Protein AF-A0A7J6W583-F1 (afdb_monomer_lite)

Organism: Thalictrum thalictroides (NCBI:txid46969)

InterPro domains:
  IPR027417 P-loop containing nucleoside triphosphate hydrolase [G3DSA:3.40.50.300] (1-72)
  IPR027417 P-loop containing nucleoside triphosphate hydrolase [SSF52540] (6-86)
  IPR050100 Translation factor GTPase superfamily members [PTHR23115] (1-86)

pLDDT: mean 85.72, std 5.52, range [63.94, 92.81]

Secondary structure (DSSP, 8-state):
-TTSSSTT-HHHHHHHHHHHHHHHHHHT--GGGS------TTT-TTTSSPPTT-TT--S--HHHHHHTSPPPPP-TTS--------

Foldseek 3Di:
DCPDVVGLDPVVLVVVLVVVCVVCVVVPHHSVLPDDFDADPVVGDLAQDHDPSNPVDPDHRVVRNVVPDDDDDDPPVDDDDDDDDD

Radius of gyration: 17.09 Å; chains: 1; bounding box: 38×34×43 Å

Sequence (86 aa):
MDATTPKYSKARYDEIVKEVSSYLKKVGYNPDKIPFVPISGFEGDNMIERSTNLDWYKGPTLLEALDQVTEPKRPSDKPLRLPLQD

Structure (mmCIF, N/CA/C/O backbone):
data_AF-A0A7J6W583-F1
#
_entry.id   AF-A0A7J6W583-F1
#
loop_
_atom_site.group_PDB
_atom_site.id
_atom_site.type_symbol
_atom_site.label_atom_id
_atom_site.label_alt_id
_atom_site.label_comp_id
_atom_site.label_asym_id
_atom_site.label_entity_id
_atom_site.label_seq_id
_atom_site.pdbx_PDB_ins_code
_atom_site.Cartn_x
_atom_site.Cartn_y
_atom_site.Cartn_z
_atom_site.occupancy
_atom_site.B_iso_or_equiv
_atom_site.auth_seq_id
_atom_site.auth_comp_id
_atom_site.auth_asym_id
_atom_site.auth_atom_id
_atom_site.pdbx_PDB_model_num
ATOM 1 N N . MET A 1 1 ? 9.965 1.346 -7.259 1.00 71.56 1 MET A N 1
ATOM 2 C CA . MET A 1 1 ? 10.260 0.039 -7.911 1.00 71.56 1 MET A CA 1
ATOM 3 C C . MET A 1 1 ? 11.228 0.180 -9.091 1.00 71.56 1 MET A C 1
ATOM 5 O O . MET A 1 1 ? 11.737 -0.813 -9.594 1.00 71.56 1 MET A O 1
ATOM 9 N N . ASP A 1 2 ? 11.532 1.413 -9.479 1.00 63.94 2 ASP A N 1
ATOM 10 C CA . ASP A 1 2 ? 12.552 1.868 -10.427 1.00 63.94 2 ASP A CA 1
ATOM 11 C C . ASP A 1 2 ? 13.999 1.520 -10.024 1.00 63.94 2 ASP A C 1
ATOM 13 O O . ASP A 1 2 ? 14.836 1.285 -10.894 1.00 63.94 2 ASP A O 1
ATOM 17 N N . ALA A 1 3 ? 14.282 1.426 -8.719 1.00 75.00 3 ALA A N 1
ATOM 18 C CA . ALA A 1 3 ? 15.617 1.151 -8.177 1.00 75.00 3 ALA A CA 1
ATOM 19 C C . ALA A 1 3 ? 15.881 -0.327 -7.811 1.00 75.00 3 ALA A C 1
ATOM 21 O O . ALA A 1 3 ? 16.904 -0.632 -7.197 1.00 75.00 3 ALA A O 1
ATOM 22 N N . THR A 1 4 ? 14.977 -1.264 -8.127 1.00 74.19 4 THR A N 1
ATOM 23 C CA . THR A 1 4 ? 15.255 -2.693 -7.892 1.00 74.19 4 THR A CA 1
ATOM 24 C C . THR A 1 4 ? 16.245 -3.228 -8.927 1.00 74.19 4 THR A C 1
ATOM 26 O O . THR A 1 4 ? 16.264 -2.771 -10.068 1.00 74.19 4 THR A O 1
ATOM 29 N N . THR A 1 5 ? 17.029 -4.243 -8.560 1.00 70.94 5 THR A N 1
ATOM 30 C CA . THR A 1 5 ? 17.920 -4.957 -9.488 1.00 70.94 5 THR A CA 1
ATOM 31 C C . THR A 1 5 ? 17.400 -6.385 -9.661 1.00 70.94 5 THR A C 1
ATOM 33 O O . THR A 1 5 ? 17.549 -7.174 -8.727 1.00 70.94 5 THR A O 1
ATOM 36 N N . PRO A 1 6 ? 16.774 -6.762 -10.796 1.00 74.38 6 PRO A N 1
ATOM 37 C CA . PRO A 1 6 ? 16.428 -5.963 -11.983 1.00 74.38 6 PRO A CA 1
ATOM 38 C C . PRO A 1 6 ? 15.263 -4.984 -11.746 1.00 74.38 6 PRO A C 1
ATOM 40 O O . PRO A 1 6 ? 14.490 -5.150 -10.796 1.00 74.38 6 PRO A O 1
ATOM 43 N N . LYS A 1 7 ? 15.139 -3.954 -12.599 1.00 80.06 7 LYS A N 1
ATOM 44 C CA . LYS A 1 7 ? 14.093 -2.920 -12.479 1.00 80.06 7 LYS A CA 1
ATOM 45 C C . LYS A 1 7 ? 12.701 -3.550 -12.535 1.00 80.06 7 LYS A C 1
ATOM 47 O O . LYS A 1 7 ? 12.494 -4.493 -13.296 1.00 80.06 7 LYS A O 1
ATOM 52 N N . TYR A 1 8 ? 11.764 -3.043 -11.731 1.00 79.75 8 TYR A N 1
ATOM 53 C CA . TYR A 1 8 ? 10.369 -3.508 -11.696 1.00 79.75 8 TYR A CA 1
ATOM 54 C C . TYR A 1 8 ? 10.211 -5.019 -11.422 1.00 79.75 8 TYR A C 1
ATOM 56 O O . TYR A 1 8 ? 9.261 -5.659 -11.879 1.00 79.75 8 TYR A O 1
ATOM 64 N N . SER A 1 9 ? 11.139 -5.604 -10.653 1.00 84.44 9 SER A N 1
ATOM 65 C CA . SER A 1 9 ? 11.163 -7.043 -10.375 1.00 84.44 9 SER A CA 1
ATOM 66 C C . SER A 1 9 ? 9.972 -7.487 -9.526 1.00 84.44 9 SER A C 1
ATOM 68 O O . SER A 1 9 ? 9.858 -7.128 -8.350 1.00 84.44 9 SER A O 1
ATOM 70 N N . LYS A 1 10 ? 9.136 -8.360 -10.100 1.00 86.50 10 LYS A N 1
ATOM 71 C CA . LYS A 1 10 ? 8.054 -9.039 -9.377 1.00 86.50 10 LYS A CA 1
ATOM 72 C C . LYS A 1 10 ? 8.578 -9.882 -8.212 1.00 86.50 10 LYS A C 1
ATOM 74 O O . LYS A 1 10 ? 7.995 -9.864 -7.137 1.00 86.50 10 LYS A O 1
ATOM 79 N N . ALA A 1 11 ? 9.705 -10.572 -8.394 1.00 88.31 11 ALA A N 1
ATOM 80 C CA . ALA A 1 11 ? 10.274 -11.423 -7.348 1.00 88.31 11 ALA A CA 1
ATOM 81 C C . ALA A 1 11 ? 10.634 -10.614 -6.092 1.00 88.31 11 ALA A C 1
ATOM 83 O O . ALA A 1 11 ? 10.367 -11.053 -4.976 1.00 88.31 11 ALA A O 1
ATOM 84 N N . ARG A 1 12 ? 11.179 -9.401 -6.277 1.00 88.44 12 ARG A N 1
ATOM 85 C CA . ARG A 1 12 ? 11.493 -8.503 -5.159 1.00 88.44 12 ARG A CA 1
ATOM 86 C C . ARG A 1 12 ? 10.230 -7.982 -4.476 1.00 88.44 12 ARG A C 1
ATOM 88 O O . ARG A 1 12 ? 10.209 -7.853 -3.257 1.00 88.44 12 ARG A O 1
ATOM 95 N N . TYR A 1 13 ? 9.185 -7.696 -5.250 1.00 90.62 13 TYR A N 1
ATOM 96 C CA . TYR A 1 13 ? 7.883 -7.328 -4.701 1.00 90.62 13 TYR A CA 1
ATOM 97 C C . TYR A 1 13 ? 7.294 -8.456 -3.842 1.00 90.62 13 TYR A C 1
ATOM 99 O O . TYR A 1 13 ? 6.964 -8.216 -2.684 1.00 90.62 13 TYR A O 1
ATOM 107 N N . ASP A 1 14 ? 7.234 -9.685 -4.362 1.00 91.00 14 ASP A N 1
ATOM 108 C CA . ASP A 1 14 ? 6.658 -10.836 -3.653 1.00 91.00 14 ASP A CA 1
ATOM 109 C C . ASP A 1 14 ? 7.418 -11.145 -2.344 1.00 91.00 14 ASP A C 1
A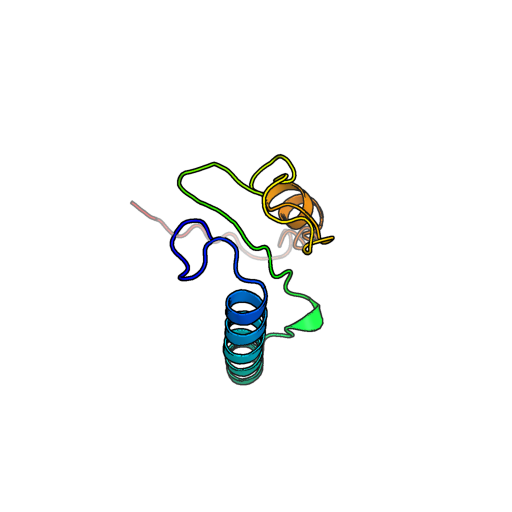TOM 111 O O . ASP A 1 14 ? 6.811 -11.487 -1.325 1.00 91.00 14 ASP A O 1
ATOM 115 N N . GLU A 1 15 ? 8.745 -10.970 -2.340 1.00 92.19 15 GLU A N 1
ATOM 116 C CA . GLU A 1 15 ? 9.588 -11.084 -1.144 1.00 92.19 15 GLU A CA 1
ATOM 117 C C . GLU A 1 15 ? 9.204 -10.051 -0.071 1.00 92.19 15 GLU A C 1
ATOM 119 O O . GLU A 1 15 ? 8.925 -10.421 1.074 1.00 92.19 15 GLU A O 1
ATOM 124 N N . ILE A 1 16 ? 9.123 -8.770 -0.450 1.00 90.62 16 ILE A N 1
ATOM 125 C CA . ILE A 1 16 ? 8.767 -7.672 0.461 1.00 90.62 16 ILE A CA 1
ATOM 126 C C . ILE A 1 16 ? 7.349 -7.863 1.004 1.00 90.62 16 ILE A C 1
ATOM 128 O O . ILE A 1 16 ? 7.126 -7.719 2.205 1.00 90.62 16 ILE A O 1
ATOM 132 N N . VAL A 1 17 ? 6.388 -8.233 0.151 1.00 91.38 17 VAL A N 1
ATOM 133 C CA . VAL A 1 17 ? 5.005 -8.492 0.577 1.00 91.38 17 VAL A CA 1
ATOM 134 C C . VAL A 1 17 ? 4.969 -9.583 1.642 1.00 91.38 17 VAL A C 1
ATOM 136 O O . VAL A 1 17 ? 4.276 -9.432 2.649 1.00 91.38 17 VAL A O 1
ATOM 139 N N . LYS A 1 18 ? 5.739 -10.663 1.476 1.00 92.50 18 LYS A N 1
ATOM 140 C CA . LYS A 1 18 ? 5.803 -11.756 2.453 1.00 92.50 18 LYS A CA 1
ATOM 141 C C . LYS A 1 18 ? 6.412 -11.315 3.786 1.00 92.50 18 LYS A C 1
ATOM 143 O O . LYS A 1 18 ? 5.881 -11.665 4.847 1.00 92.50 18 LYS A O 1
ATOM 148 N N . GLU A 1 19 ? 7.513 -10.570 3.746 1.00 92.56 19 GLU A N 1
ATOM 149 C CA . GLU A 1 19 ? 8.202 -10.081 4.944 1.00 92.56 19 GLU A CA 1
ATOM 150 C C . GLU A 1 19 ? 7.320 -9.097 5.725 1.00 92.56 19 GLU A C 1
ATOM 152 O O . GLU A 1 19 ? 7.056 -9.297 6.915 1.00 92.56 19 GLU A O 1
ATOM 157 N N . VAL A 1 20 ? 6.765 -8.100 5.033 1.00 92.12 20 VAL A N 1
ATOM 158 C CA . VAL A 1 20 ? 5.901 -7.079 5.634 1.00 92.12 20 VAL A CA 1
ATOM 159 C C . VAL A 1 20 ? 4.592 -7.691 6.127 1.00 92.12 20 VAL A C 1
ATOM 161 O O . VAL A 1 20 ? 4.166 -7.384 7.236 1.00 92.12 20 VAL A O 1
ATOM 164 N N . SER A 1 21 ? 3.986 -8.629 5.392 1.00 91.62 21 SER A N 1
ATOM 165 C CA . SER A 1 21 ? 2.795 -9.353 5.868 1.00 91.62 21 SER A CA 1
ATOM 166 C C . SER A 1 21 ? 3.069 -10.122 7.161 1.00 91.62 21 SER A C 1
ATOM 168 O O . SER A 1 21 ? 2.231 -10.150 8.063 1.00 91.62 21 SER A O 1
ATOM 170 N N . SER A 1 22 ? 4.251 -10.733 7.281 1.00 92.81 22 SER A N 1
ATOM 171 C CA . SER A 1 22 ? 4.656 -11.441 8.500 1.00 92.81 22 SER A CA 1
ATOM 172 C C . SER A 1 22 ? 4.863 -10.477 9.670 1.00 92.81 22 SER A C 1
ATOM 174 O O . SER A 1 22 ? 4.477 -10.787 10.797 1.00 92.81 22 SER A O 1
ATOM 176 N N . TYR A 1 23 ? 5.436 -9.299 9.412 1.00 92.44 23 TYR A N 1
ATOM 177 C CA . TYR A 1 23 ? 5.599 -8.245 10.411 1.00 92.44 23 TYR A CA 1
ATOM 178 C C . TYR A 1 23 ? 4.252 -7.662 10.866 1.00 92.44 23 TYR A C 1
ATOM 180 O O . TYR A 1 23 ? 3.986 -7.594 12.064 1.00 92.44 23 TYR A O 1
ATOM 188 N N . LEU A 1 24 ? 3.357 -7.336 9.931 1.00 91.00 24 LEU A N 1
ATOM 189 C CA . LEU A 1 24 ? 2.019 -6.808 10.217 1.00 91.00 24 LEU A CA 1
ATOM 190 C C . LEU A 1 24 ? 1.207 -7.757 11.104 1.00 91.00 24 LEU A C 1
ATOM 192 O O . LEU A 1 24 ? 0.616 -7.312 12.089 1.00 91.00 24 LEU A O 1
ATOM 196 N N . LYS A 1 25 ? 1.262 -9.069 10.829 1.00 92.06 25 LYS A N 1
ATOM 197 C CA . LYS A 1 25 ? 0.631 -10.090 11.682 1.00 92.06 25 LYS A CA 1
ATOM 198 C C . LYS A 1 25 ? 1.170 -10.070 13.114 1.00 92.06 25 LYS A C 1
ATOM 200 O O . LYS A 1 25 ? 0.388 -10.215 14.047 1.00 92.06 25 LYS A O 1
ATOM 205 N N . LYS A 1 26 ? 2.481 -9.871 13.307 1.00 92.31 26 LYS A N 1
ATOM 206 C CA . LYS A 1 26 ? 3.098 -9.797 14.648 1.00 92.31 26 LYS A CA 1
ATOM 207 C C . LYS A 1 26 ? 2.661 -8.561 15.432 1.00 92.31 26 LYS A C 1
ATOM 209 O O . LYS A 1 26 ? 2.497 -8.648 16.642 1.00 92.31 26 LYS A O 1
ATOM 214 N N . VAL A 1 27 ? 2.475 -7.431 14.752 1.00 92.12 27 VAL A N 1
ATOM 215 C CA . VAL A 1 27 ? 2.023 -6.170 15.368 1.00 92.12 27 VAL A CA 1
ATOM 216 C C . VAL A 1 27 ? 0.511 -6.186 15.662 1.00 92.12 27 VAL A C 1
ATOM 218 O O . VAL A 1 27 ? 0.019 -5.352 16.415 1.00 92.12 27 VAL A O 1
ATOM 221 N N . GLY A 1 28 ? -0.228 -7.160 15.120 1.00 90.94 28 GLY A N 1
ATOM 222 C CA . GLY A 1 28 ? -1.668 -7.326 15.340 1.00 90.94 28 GLY A CA 1
ATOM 223 C C . GLY A 1 28 ? -2.547 -6.732 14.237 1.00 90.94 28 GLY A C 1
ATOM 224 O O . GLY A 1 28 ? -3.760 -6.634 14.408 1.00 90.94 28 GLY A O 1
ATOM 225 N N . TYR A 1 29 ? -1.965 -6.355 13.097 1.00 90.50 29 TYR A N 1
ATOM 226 C CA . TYR A 1 29 ? -2.717 -5.936 11.916 1.00 90.50 29 TYR A CA 1
ATOM 227 C C . TYR A 1 29 ? -3.163 -7.140 11.084 1.00 90.50 29 TYR A C 1
ATOM 229 O O . TYR A 1 29 ? -2.474 -8.159 11.009 1.00 90.50 29 TYR A O 1
ATOM 237 N N . ASN A 1 30 ? -4.308 -7.003 10.409 1.00 87.75 30 ASN A N 1
ATOM 238 C CA . ASN A 1 30 ? -4.762 -7.983 9.428 1.00 87.75 30 ASN A CA 1
ATOM 239 C C . ASN A 1 30 ? -4.192 -7.635 8.036 1.00 87.75 30 ASN A C 1
ATOM 241 O O . ASN A 1 30 ? -4.666 -6.667 7.437 1.00 87.75 30 ASN A O 1
ATOM 245 N N . PRO A 1 31 ? -3.220 -8.400 7.502 1.00 86.25 31 PRO A N 1
ATOM 246 C CA . PRO A 1 31 ? -2.620 -8.115 6.200 1.00 86.25 31 PRO A CA 1
ATOM 247 C C . PRO A 1 31 ? -3.596 -8.282 5.032 1.00 86.25 31 PRO A C 1
ATOM 249 O O . PRO A 1 31 ? -3.393 -7.649 4.006 1.00 86.25 31 PRO A O 1
ATOM 252 N N . ASP A 1 32 ? -4.681 -9.048 5.185 1.00 86.00 32 ASP A N 1
ATOM 253 C CA . ASP A 1 32 ? -5.675 -9.230 4.116 1.00 86.00 32 ASP A CA 1
ATOM 254 C C . ASP A 1 32 ? -6.465 -7.942 3.835 1.00 86.00 32 ASP A C 1
ATOM 256 O O . ASP A 1 32 ? -7.062 -7.784 2.774 1.00 86.00 32 ASP A O 1
ATOM 260 N N . LYS A 1 33 ? -6.477 -7.008 4.795 1.00 85.12 33 LYS A N 1
ATOM 261 C CA . LYS A 1 33 ? -7.114 -5.692 4.660 1.00 85.12 33 LYS A CA 1
ATOM 262 C C . LYS A 1 33 ? -6.144 -4.595 4.222 1.00 85.12 33 LYS A C 1
ATOM 264 O O . LYS A 1 33 ? -6.554 -3.442 4.135 1.00 85.12 33 LYS A O 1
ATOM 269 N N . ILE A 1 34 ? -4.870 -4.922 4.010 1.00 87.31 34 ILE A N 1
ATOM 270 C CA . ILE A 1 34 ? -3.829 -3.943 3.698 1.00 87.31 34 ILE A CA 1
ATOM 271 C C . ILE A 1 34 ? -3.434 -4.117 2.229 1.00 87.31 34 ILE A C 1
ATOM 273 O O . ILE A 1 34 ? -2.840 -5.138 1.877 1.00 87.31 34 ILE A O 1
ATOM 277 N N . PRO A 1 35 ? -3.758 -3.150 1.353 1.00 89.56 35 PRO A N 1
ATOM 278 C CA . PRO A 1 35 ? -3.341 -3.212 -0.038 1.00 89.56 35 PRO A CA 1
ATOM 279 C C . PRO A 1 35 ? -1.827 -2.998 -0.147 1.00 89.56 35 PRO A C 1
ATOM 281 O O . PRO A 1 35 ? -1.274 -2.043 0.400 1.00 89.56 35 PRO A O 1
ATOM 284 N N . PHE A 1 36 ? -1.153 -3.877 -0.887 1.00 91.00 36 PHE A N 1
ATOM 285 C CA . PHE A 1 36 ? 0.252 -3.720 -1.252 1.00 91.00 36 PHE A CA 1
ATOM 286 C C . PHE A 1 36 ? 0.333 -3.166 -2.674 1.00 91.00 36 PHE A C 1
ATOM 288 O O . PHE A 1 36 ? -0.023 -3.855 -3.626 1.00 91.00 36 PHE A O 1
ATOM 295 N N . VAL A 1 37 ? 0.796 -1.922 -2.815 1.00 90.75 37 VAL A N 1
ATOM 296 C CA . VAL A 1 37 ? 0.889 -1.235 -4.111 1.00 90.75 37 VAL A CA 1
ATOM 297 C C . VAL A 1 37 ? 2.366 -0.998 -4.463 1.00 90.75 37 VAL A C 1
ATOM 299 O O . VAL A 1 37 ? 3.058 -0.288 -3.730 1.00 90.75 37 VAL A O 1
ATOM 302 N N . PRO A 1 38 ? 2.894 -1.575 -5.560 1.00 89.69 38 PRO A N 1
ATOM 303 C CA . PRO A 1 38 ? 4.241 -1.294 -6.033 1.00 89.69 38 PRO A CA 1
ATOM 304 C C . PRO A 1 38 ? 4.274 0.080 -6.707 1.00 89.69 38 PRO A C 1
ATOM 306 O O . PRO A 1 38 ? 3.757 0.229 -7.811 1.00 89.69 38 PRO A O 1
ATOM 309 N N . ILE A 1 39 ? 4.914 1.061 -6.069 1.00 88.25 39 ILE A N 1
ATOM 310 C CA . ILE A 1 39 ? 5.042 2.431 -6.594 1.00 88.25 39 ILE A CA 1
ATOM 311 C C . ILE A 1 39 ? 6.477 2.770 -7.019 1.00 88.25 39 ILE A C 1
ATOM 313 O O . ILE A 1 39 ? 7.450 2.188 -6.517 1.00 88.25 39 ILE A O 1
ATOM 317 N N . SER A 1 40 ? 6.631 3.738 -7.925 1.00 84.00 40 SER A N 1
ATOM 318 C CA . SER A 1 40 ? 7.886 4.479 -8.119 1.00 84.00 40 SER A CA 1
ATOM 319 C C . SER A 1 40 ? 7.687 5.939 -7.739 1.00 84.00 40 SER A C 1
ATOM 321 O O . SER A 1 40 ? 6.884 6.632 -8.349 1.00 84.00 40 SER A O 1
ATOM 323 N N . GLY A 1 41 ? 8.450 6.395 -6.742 1.00 81.06 41 GLY A N 1
ATOM 324 C CA . GLY A 1 41 ? 8.469 7.788 -6.293 1.00 81.06 41 GLY A CA 1
ATOM 325 C C . GLY A 1 41 ? 8.962 8.767 -7.358 1.00 81.06 41 GLY A C 1
ATOM 326 O O . GLY A 1 41 ? 8.484 9.892 -7.433 1.00 81.06 41 GLY A O 1
ATOM 327 N N . PHE A 1 42 ? 9.933 8.326 -8.157 1.00 81.31 42 PHE A N 1
ATOM 328 C CA . PHE A 1 42 ? 10.649 9.166 -9.107 1.00 81.31 42 PHE A CA 1
ATOM 329 C C . PHE A 1 42 ? 9.930 9.252 -10.457 1.00 81.31 42 PHE A C 1
ATOM 331 O O . PHE A 1 42 ? 9.759 10.341 -10.990 1.00 81.31 42 PHE A O 1
ATOM 338 N N . GLU A 1 43 ? 9.451 8.114 -10.965 1.00 80.50 43 GLU A N 1
ATOM 339 C CA . GLU A 1 43 ? 8.768 8.029 -12.265 1.00 80.50 43 GLU A CA 1
ATOM 340 C C . GLU A 1 43 ? 7.246 8.240 -12.159 1.00 80.50 43 GLU A C 1
ATOM 342 O O . GLU A 1 43 ? 6.563 8.367 -13.169 1.00 80.50 43 GLU A O 1
ATOM 347 N N . GLY A 1 44 ? 6.678 8.262 -10.946 1.00 80.69 44 GLY A N 1
ATOM 348 C CA . GLY A 1 44 ? 5.230 8.424 -10.745 1.00 80.69 44 GLY A CA 1
ATOM 349 C C . GLY A 1 44 ? 4.404 7.144 -10.932 1.00 80.69 44 GLY A C 1
ATOM 350 O O . GLY A 1 44 ? 3.175 7.183 -10.843 1.00 80.69 44 GLY A O 1
ATOM 351 N N . ASP A 1 45 ? 5.054 5.999 -11.159 1.00 84.19 45 ASP A N 1
ATOM 352 C CA . ASP A 1 45 ? 4.388 4.727 -11.448 1.00 84.19 45 ASP A CA 1
ATOM 353 C C . ASP A 1 45 ? 3.424 4.293 -10.330 1.00 84.19 45 ASP A C 1
ATOM 355 O O . ASP A 1 45 ? 3.819 4.194 -9.162 1.00 84.19 45 ASP A O 1
ATOM 359 N N . ASN A 1 46 ? 2.184 3.954 -10.712 1.00 82.75 46 ASN A N 1
ATOM 360 C CA . ASN A 1 46 ? 1.107 3.467 -9.837 1.00 82.75 46 ASN A CA 1
ATOM 361 C C . ASN A 1 46 ? 0.694 4.429 -8.709 1.00 82.75 46 ASN A C 1
ATOM 363 O O . ASN A 1 46 ? 0.050 3.997 -7.749 1.00 82.75 46 ASN A O 1
ATOM 367 N N . MET A 1 47 ? 1.022 5.723 -8.805 1.00 83.81 47 MET A N 1
ATOM 368 C CA . MET A 1 47 ? 0.530 6.725 -7.852 1.00 83.81 47 MET A CA 1
ATOM 369 C C . MET A 1 47 ? -0.924 7.117 -8.134 1.00 83.81 47 MET A C 1
ATOM 371 O O . MET A 1 47 ? -1.795 6.946 -7.286 1.00 83.81 47 MET A O 1
ATOM 375 N N . ILE A 1 48 ? -1.183 7.625 -9.337 1.00 84.00 48 ILE A N 1
ATOM 376 C CA . ILE A 1 48 ? -2.516 8.051 -9.788 1.00 84.00 48 ILE A CA 1
ATOM 377 C C . ILE A 1 48 ? -2.942 7.143 -10.937 1.00 84.00 48 ILE A C 1
ATOM 379 O O . ILE A 1 48 ? -3.977 6.485 -10.866 1.00 84.00 48 ILE A O 1
ATOM 383 N N . GLU A 1 49 ? -2.085 7.047 -11.952 1.00 84.06 49 GLU A N 1
ATOM 384 C CA . GLU A 1 49 ? -2.297 6.232 -13.141 1.00 84.06 49 GLU A CA 1
ATOM 385 C C . GLU A 1 49 ? -1.528 4.909 -13.052 1.00 84.06 49 GLU A C 1
ATOM 387 O O . GLU A 1 49 ? -0.500 4.794 -12.373 1.00 84.06 49 GLU A O 1
ATOM 392 N N . ARG A 1 50 ? -2.037 3.883 -13.743 1.00 83.00 50 ARG A N 1
ATOM 393 C CA . ARG A 1 50 ? -1.356 2.589 -13.842 1.00 83.00 50 ARG A CA 1
ATOM 394 C C . ARG A 1 50 ? -0.107 2.709 -14.703 1.00 83.00 50 ARG A C 1
ATOM 396 O O . ARG A 1 50 ? -0.154 3.234 -15.810 1.00 83.00 50 ARG A O 1
ATOM 403 N N . SER A 1 51 ? 0.984 2.143 -14.207 1.00 82.62 51 SER A N 1
ATOM 404 C CA . SER A 1 51 ? 2.242 2.068 -14.944 1.00 82.62 51 SER A CA 1
ATOM 405 C C . SER A 1 51 ? 2.205 1.000 -16.037 1.00 82.62 51 SER A C 1
ATOM 407 O O . SER A 1 51 ? 1.745 -0.117 -15.802 1.00 82.62 51 SER A O 1
ATOM 409 N N . THR A 1 52 ? 2.783 1.306 -17.199 1.00 80.50 52 THR A N 1
ATOM 410 C CA . THR A 1 52 ? 3.063 0.333 -18.271 1.00 80.50 52 THR A CA 1
ATOM 411 C C . THR A 1 52 ? 4.320 -0.502 -18.007 1.00 80.50 52 THR A C 1
ATOM 413 O O . THR A 1 52 ? 4.580 -1.461 -18.718 1.00 80.50 52 THR A O 1
ATOM 416 N N . ASN A 1 53 ? 5.130 -0.150 -17.002 1.00 80.12 53 ASN A N 1
ATOM 417 C CA . ASN A 1 53 ? 6.360 -0.878 -16.654 1.00 80.12 53 ASN A CA 1
ATOM 418 C C . ASN A 1 53 ? 6.096 -2.074 -15.721 1.00 80.12 53 ASN A C 1
ATOM 420 O O . ASN A 1 53 ? 6.996 -2.861 -15.420 1.00 80.12 53 ASN A O 1
ATOM 424 N N . LEU A 1 54 ? 4.862 -2.196 -15.224 1.00 82.31 54 LEU A N 1
ATOM 425 C CA . LEU A 1 54 ? 4.441 -3.151 -14.203 1.00 82.31 54 LEU A CA 1
ATOM 426 C C . LEU A 1 54 ? 3.280 -4.022 -14.704 1.00 82.31 54 LEU A C 1
ATOM 428 O O . LEU A 1 54 ? 2.303 -4.225 -13.989 1.00 82.31 54 LEU A O 1
ATOM 432 N N . ASP A 1 55 ? 3.410 -4.599 -15.902 1.00 82.50 55 ASP A N 1
ATOM 433 C CA . ASP A 1 55 ? 2.377 -5.440 -16.544 1.00 82.50 55 ASP A CA 1
ATOM 434 C C . ASP A 1 55 ? 1.888 -6.615 -15.677 1.00 82.50 55 ASP A C 1
ATOM 436 O O . ASP A 1 55 ? 0.779 -7.136 -15.835 1.00 82.50 55 ASP A O 1
ATOM 440 N N . TRP A 1 56 ? 2.729 -7.066 -14.746 1.00 86.00 56 TRP A N 1
ATOM 441 C CA . TRP A 1 56 ? 2.416 -8.159 -13.832 1.00 86.00 56 TRP A CA 1
ATOM 442 C C . TRP A 1 56 ? 1.539 -7.740 -12.643 1.00 86.00 56 TRP A C 1
ATOM 444 O O . TRP A 1 56 ? 0.961 -8.615 -11.990 1.00 86.00 56 TRP A O 1
ATOM 454 N N . TYR A 1 57 ? 1.434 -6.444 -12.342 1.00 87.56 57 TYR A N 1
ATOM 455 C CA . TYR A 1 57 ? 0.625 -5.921 -11.246 1.00 87.56 57 TYR A CA 1
ATOM 456 C C . TYR A 1 57 ? -0.764 -5.524 -11.753 1.00 87.56 57 TYR A C 1
ATOM 458 O O . TYR A 1 57 ? -0.918 -4.626 -12.574 1.00 87.56 57 TYR A O 1
ATOM 466 N N . LYS A 1 58 ? -1.802 -6.196 -11.244 1.00 85.19 58 LYS A N 1
ATOM 467 C CA . LYS A 1 58 ? -3.209 -5.960 -11.627 1.00 85.19 58 LYS A CA 1
ATOM 468 C C . LYS A 1 58 ? -4.044 -5.313 -10.518 1.00 85.19 58 LYS A C 1
ATOM 470 O O . LYS A 1 58 ? -5.267 -5.252 -10.640 1.00 85.19 58 LYS A O 1
ATOM 475 N N . GLY A 1 59 ? -3.399 -4.895 -9.431 1.00 86.06 59 GLY A N 1
ATOM 476 C CA . GLY A 1 59 ? -4.058 -4.296 -8.273 1.00 86.06 59 GLY A CA 1
ATOM 477 C C . GLY A 1 59 ? -4.432 -2.822 -8.482 1.00 86.06 59 GLY A C 1
ATOM 478 O O . GLY A 1 59 ? -4.279 -2.296 -9.592 1.00 86.06 59 GLY A O 1
ATOM 479 N N . PRO A 1 60 ? -4.949 -2.164 -7.431 1.00 89.06 60 PRO A N 1
ATOM 480 C CA . PRO A 1 60 ? -5.275 -0.743 -7.470 1.00 89.06 60 PRO A CA 1
ATOM 481 C C . PRO A 1 60 ? -4.011 0.131 -7.511 1.00 89.06 60 PRO A C 1
ATOM 483 O O . PRO A 1 60 ? -2.947 -0.291 -7.042 1.00 89.06 60 PRO A O 1
ATOM 486 N N . THR A 1 61 ? -4.121 1.345 -8.050 1.00 91.31 61 THR A N 1
ATOM 487 C CA . THR A 1 61 ? -3.124 2.412 -7.842 1.00 91.31 61 THR A CA 1
ATOM 488 C C . THR A 1 61 ? -3.191 2.940 -6.407 1.00 91.31 61 THR A C 1
ATOM 490 O O . THR A 1 61 ? -4.085 2.580 -5.639 1.00 91.31 61 THR A O 1
ATOM 493 N N . LEU A 1 62 ? -2.235 3.782 -6.005 1.00 89.25 62 LEU A N 1
ATOM 494 C CA . LEU A 1 62 ? -2.235 4.365 -4.663 1.00 89.25 62 LEU A CA 1
ATOM 495 C C . LEU A 1 62 ? -3.499 5.200 -4.413 1.00 89.25 62 LEU A C 1
ATOM 497 O O . LEU A 1 62 ? -4.092 5.083 -3.344 1.00 89.25 62 LEU A O 1
ATOM 501 N N . LEU A 1 63 ? -3.936 5.992 -5.395 1.00 88.75 63 LEU A N 1
ATOM 502 C CA . LEU A 1 63 ? -5.172 6.766 -5.291 1.00 88.75 63 LEU A CA 1
ATOM 503 C C . LEU A 1 63 ? -6.401 5.859 -5.142 1.00 88.75 63 LEU A C 1
ATOM 505 O O . LEU A 1 63 ? -7.180 6.032 -4.210 1.00 88.75 63 LEU A O 1
ATOM 509 N N . GLU A 1 64 ? -6.524 4.831 -5.985 1.00 88.12 64 GLU A N 1
ATOM 510 C CA . GLU A 1 64 ? -7.631 3.869 -5.899 1.00 88.12 64 GLU A CA 1
ATOM 511 C C . GLU A 1 64 ? -7.639 3.116 -4.558 1.00 88.12 64 GLU A C 1
ATOM 513 O O . GLU A 1 64 ? -8.699 2.804 -4.017 1.00 88.12 64 GLU A O 1
ATOM 518 N N . ALA A 1 65 ? -6.462 2.824 -3.998 1.00 88.75 65 ALA A N 1
ATOM 519 C CA . ALA A 1 65 ? -6.342 2.197 -2.688 1.00 88.75 65 ALA A CA 1
ATOM 520 C C . ALA A 1 65 ? -6.794 3.131 -1.550 1.00 88.75 65 ALA A C 1
ATOM 522 O O . ALA A 1 65 ? -7.369 2.653 -0.572 1.00 88.75 65 ALA A O 1
ATOM 523 N N . LEU A 1 66 ? -6.563 4.444 -1.670 1.00 87.69 66 LEU A N 1
ATOM 524 C CA . LEU A 1 66 ? -7.047 5.442 -0.710 1.00 87.69 66 LEU A CA 1
ATOM 525 C C . LEU A 1 66 ? -8.570 5.598 -0.775 1.00 87.69 66 LEU A C 1
ATOM 527 O O . LEU A 1 66 ? -9.211 5.654 0.272 1.00 87.69 66 LEU A O 1
ATOM 531 N N . ASP A 1 67 ? -9.152 5.580 -1.974 1.00 88.56 67 ASP A N 1
ATOM 532 C CA . ASP A 1 67 ? -10.607 5.660 -2.163 1.00 88.56 67 ASP A CA 1
ATOM 533 C C . ASP A 1 67 ? -11.352 4.441 -1.588 1.00 88.56 67 ASP A C 1
ATOM 535 O O . ASP A 1 67 ? -12.527 4.524 -1.234 1.00 88.56 67 ASP A O 1
ATOM 539 N N . GLN A 1 68 ? -10.671 3.299 -1.452 1.00 86.62 68 GLN A N 1
ATOM 540 C CA . GLN A 1 68 ? -11.220 2.089 -0.830 1.00 86.62 68 GLN A CA 1
ATOM 541 C C . GLN A 1 68 ? -11.210 2.126 0.706 1.00 86.62 68 GLN A C 1
ATOM 543 O O . GLN A 1 68 ? -11.768 1.226 1.345 1.00 86.62 68 GLN A O 1
ATOM 548 N N . VAL A 1 69 ? -10.582 3.129 1.326 1.00 86.12 69 VAL A N 1
ATOM 549 C CA . VAL A 1 69 ? -10.521 3.230 2.786 1.00 86.12 69 VAL A CA 1
ATOM 550 C C . VAL A 1 69 ? -11.902 3.564 3.344 1.00 86.12 69 VAL A C 1
ATOM 552 O O . VAL A 1 69 ? -12.547 4.539 2.970 1.00 86.12 69 VAL A O 1
ATOM 555 N N . THR A 1 70 ? -12.356 2.761 4.303 1.00 81.88 70 THR A N 1
ATOM 556 C CA . THR A 1 70 ? -13.630 2.994 4.986 1.00 81.88 70 THR A CA 1
ATOM 557 C C . THR A 1 70 ? -13.538 4.199 5.918 1.00 81.88 70 THR A C 1
ATOM 559 O O . THR A 1 70 ? -12.650 4.235 6.776 1.00 81.88 70 THR A O 1
ATOM 562 N N . GLU A 1 71 ? -14.481 5.141 5.811 1.00 81.94 71 GLU A N 1
ATOM 563 C CA . GLU A 1 71 ? -14.528 6.311 6.697 1.00 81.94 71 GLU A CA 1
ATOM 564 C C . GLU A 1 71 ? -14.659 5.867 8.171 1.00 81.94 71 GLU A C 1
ATOM 566 O O . GLU A 1 71 ? -15.541 5.066 8.509 1.00 81.94 71 GLU A O 1
ATOM 571 N N . PRO A 1 72 ? -13.799 6.363 9.081 1.00 83.25 72 PRO A N 1
ATOM 572 C CA . PRO A 1 72 ? -13.942 6.078 10.498 1.00 83.25 72 PRO A CA 1
ATOM 573 C C . PRO A 1 72 ? -15.185 6.776 11.054 1.00 83.25 72 PRO A C 1
ATOM 575 O O . PRO A 1 72 ? -15.490 7.923 10.726 1.00 83.25 72 PRO A O 1
ATOM 578 N N . LYS A 1 73 ? -15.887 6.114 11.977 1.00 82.56 73 LYS A N 1
ATOM 579 C CA . LYS A 1 73 ? -17.033 6.729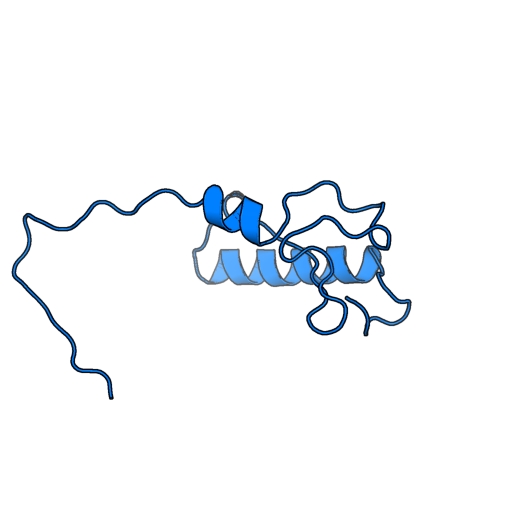 12.651 1.00 82.56 73 LYS A CA 1
ATOM 580 C C . LYS A 1 73 ? -16.571 7.962 13.433 1.00 82.56 73 LYS A C 1
ATOM 582 O O . LYS A 1 73 ? -15.764 7.844 14.359 1.00 82.56 73 LYS A O 1
ATOM 587 N N . ARG A 1 74 ? -17.121 9.133 13.101 1.00 80.06 74 ARG A N 1
ATOM 588 C CA . ARG A 1 74 ? -16.845 10.372 13.839 1.00 80.06 74 ARG A CA 1
ATOM 589 C C . ARG A 1 74 ? -17.279 10.219 15.302 1.00 80.06 74 ARG A C 1
ATOM 591 O O . ARG A 1 74 ? -18.427 9.846 15.550 1.00 80.06 74 ARG A O 1
ATOM 598 N N . PRO A 1 75 ? -16.403 10.503 16.280 1.00 82.38 75 PRO A N 1
ATOM 599 C CA . PRO A 1 75 ? -16.729 10.364 17.694 1.00 82.38 75 PRO A CA 1
ATOM 600 C C . PRO A 1 75 ? -17.503 11.593 18.205 1.00 82.38 75 PRO A C 1
ATOM 602 O O . PRO A 1 75 ? -17.013 12.316 19.065 1.00 82.38 75 PRO A O 1
ATOM 605 N N . SER A 1 76 ? -18.711 11.829 17.680 1.00 85.00 76 SER A N 1
ATOM 606 C CA . SER A 1 76 ? -19.608 12.913 18.127 1.00 85.00 76 SER A CA 1
ATOM 607 C C . SER A 1 76 ? -20.062 12.759 19.579 1.00 85.00 76 SER A C 1
ATOM 609 O O . SER A 1 76 ? -20.371 13.743 20.239 1.00 85.00 76 SER A O 1
ATOM 611 N N . ASP A 1 77 ? -20.069 11.524 20.079 1.00 87.94 77 ASP A N 1
ATOM 612 C CA . ASP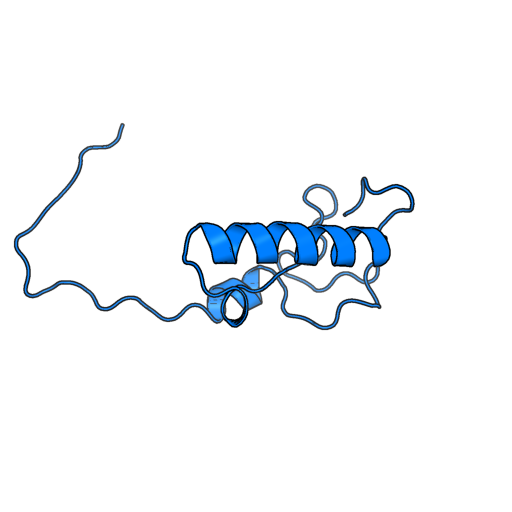 A 1 77 ? -20.582 11.177 21.408 1.00 87.94 77 ASP A CA 1
ATOM 613 C C . ASP A 1 77 ? -19.508 11.281 22.510 1.00 87.94 77 ASP A C 1
ATOM 615 O O . ASP A 1 77 ? -19.767 10.958 23.669 1.00 87.94 77 ASP A O 1
ATOM 619 N N . LYS A 1 78 ? -18.271 11.678 22.167 1.00 85.88 78 LYS A N 1
ATOM 620 C CA . LYS A 1 78 ? -17.136 11.750 23.103 1.00 85.88 78 LYS A CA 1
ATOM 621 C C . LYS A 1 78 ? -16.736 13.203 23.398 1.00 85.88 78 LYS A C 1
ATOM 623 O O . LYS A 1 78 ? -16.905 14.068 22.543 1.00 85.88 78 LYS A O 1
ATOM 628 N 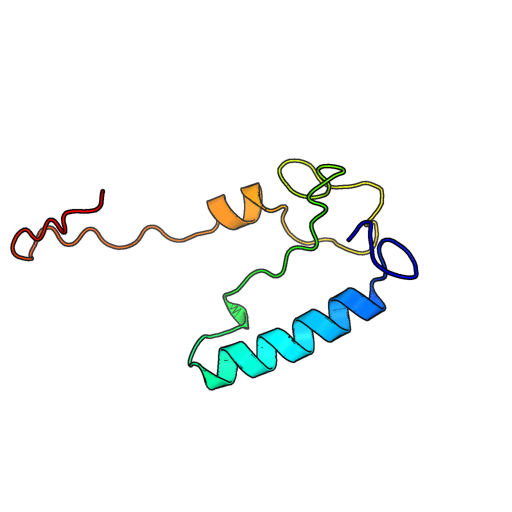N . PRO A 1 79 ? -16.147 13.486 24.578 1.00 87.94 79 PRO A N 1
ATOM 629 C CA . PRO A 1 79 ? -15.630 14.815 24.897 1.00 87.94 79 PRO A CA 1
ATOM 630 C C . PRO A 1 79 ? -14.577 15.303 23.892 1.00 87.94 79 PRO A C 1
ATOM 632 O O . PRO A 1 79 ? -13.716 14.526 23.475 1.00 87.94 79 PRO A O 1
ATOM 635 N N . LEU A 1 80 ? -14.592 16.603 23.579 1.00 89.94 80 LEU A N 1
ATOM 636 C CA . LEU A 1 80 ? -13.610 17.242 22.700 1.00 89.94 80 LEU A CA 1
ATOM 637 C C . LEU A 1 80 ? -12.179 17.031 23.223 1.00 89.94 80 LEU A C 1
ATOM 639 O O . LEU A 1 80 ? -11.886 17.203 24.413 1.00 89.94 80 LEU A O 1
ATOM 643 N N . ARG A 1 81 ? -11.281 16.656 22.313 1.00 89.69 81 ARG A N 1
ATOM 644 C CA . ARG A 1 81 ? -9.837 16.548 22.532 1.00 89.69 81 ARG A CA 1
ATOM 645 C C . ARG A 1 81 ? -9.144 17.155 21.318 1.00 89.69 81 ARG A C 1
ATOM 647 O O . ARG A 1 81 ? -9.373 16.688 20.208 1.00 89.69 81 ARG A O 1
ATOM 654 N N .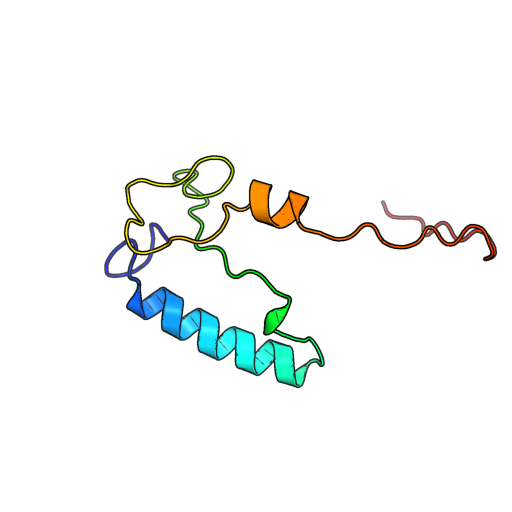 LEU A 1 82 ? -8.327 18.183 21.536 1.00 87.50 82 LEU A N 1
ATOM 655 C CA . LEU A 1 82 ? -7.550 18.849 20.493 1.00 87.50 82 LEU A CA 1
ATOM 656 C C . LEU A 1 82 ? -6.071 18.851 20.915 1.00 87.50 82 LEU A C 1
ATOM 658 O O . LEU A 1 82 ? -5.680 19.705 21.711 1.00 87.50 82 LEU A O 1
ATOM 662 N N . PRO A 1 83 ? -5.265 17.867 20.479 1.00 88.44 83 PRO A N 1
ATOM 663 C CA . PRO A 1 83 ? -3.826 17.907 20.707 1.00 88.44 83 PRO A CA 1
ATOM 664 C C . PRO A 1 83 ? -3.220 19.061 19.898 1.00 88.44 83 PRO A C 1
ATOM 666 O O . PRO A 1 83 ? -3.539 19.225 18.723 1.00 88.44 83 PRO A O 1
ATOM 669 N N . LEU A 1 84 ? -2.370 19.869 20.532 1.00 89.50 84 LEU A N 1
ATOM 670 C CA . LEU A 1 84 ? -1.613 20.916 19.848 1.00 89.50 84 LEU A CA 1
ATOM 671 C C . LEU A 1 84 ? -0.368 20.282 19.218 1.00 89.50 84 LEU A C 1
ATOM 673 O O . LEU A 1 84 ? 0.404 19.626 19.918 1.00 89.50 84 LEU A O 1
ATOM 677 N N . GLN A 1 85 ? -0.200 20.472 17.913 1.00 86.81 85 GLN A N 1
ATOM 678 C CA . GLN A 1 85 ? 0.983 20.087 17.149 1.00 86.81 85 GLN A CA 1
ATOM 679 C C . GLN A 1 85 ? 1.499 21.353 16.450 1.00 86.81 85 GLN A C 1
ATOM 681 O O . GLN A 1 85 ? 0.695 22.055 15.836 1.00 86.81 85 GLN A O 1
ATOM 686 N N . ASP A 1 86 ? 2.787 21.656 16.631 1.00 76.81 86 ASP A N 1
ATOM 687 C CA . ASP A 1 86 ? 3.526 22.713 15.916 1.00 76.81 86 ASP A CA 1
ATOM 688 C C . ASP A 1 86 ? 3.978 22.190 14.541 1.00 76.81 86 ASP A C 1
ATOM 690 O O . ASP A 1 86 ? 4.364 20.993 14.478 1.00 76.81 86 AS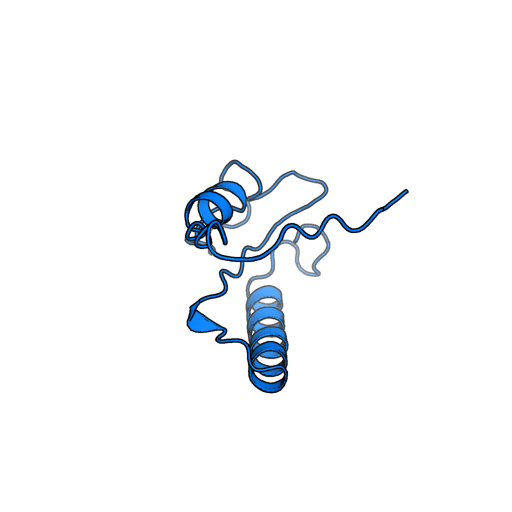P A O 1
#